Protein AF-A0A6J7T5U7-F1 (afdb_monomer_lite)

pLDDT: mean 85.76, std 12.36, range [46.19, 97.88]

Foldseek 3Di:
DPPPPPVVVVVVVCVLCVVVVVVVVVVVVVVCCLVPPDPDPSVVVSVVVCVVPPPDCVVVCSPVVDDSVPDDD

Structure (mmCIF, N/CA/C/O backbone):
data_AF-A0A6J7T5U7-F1
#
_entry.id   AF-A0A6J7T5U7-F1
#
loop_
_atom_site.group_PDB
_atom_site.id
_atom_site.type_symbol
_atom_site.label_atom_id
_atom_site.label_alt_id
_atom_site.label_comp_id
_atom_site.label_asym_id
_atom_site.label_entity_id
_atom_site.label_seq_id
_atom_site.pdbx_PDB_ins_code
_atom_site.Cartn_x
_atom_site.Cartn_y
_atom_site.Cartn_z
_atom_site.occupancy
_atom_site.B_iso_or_equiv
_atom_site.auth_seq_id
_atom_site.auth_comp_id
_atom_site.auth_asym_id
_atom_site.auth_atom_id
_atom_site.pdbx_PDB_model_num
ATOM 1 N N . MET A 1 1 ? -27.616 -1.930 25.204 1.00 46.19 1 MET A N 1
ATOM 2 C CA . MET A 1 1 ? -26.267 -2.470 24.932 1.00 46.19 1 MET A CA 1
ATOM 3 C C . MET A 1 1 ? -25.275 -1.378 25.272 1.00 46.19 1 MET A C 1
ATOM 5 O O . MET A 1 1 ? -25.439 -0.279 24.763 1.00 46.19 1 MET A O 1
ATOM 9 N N . ASN A 1 2 ? -24.345 -1.634 26.193 1.00 53.72 2 ASN A N 1
ATOM 10 C CA . ASN A 1 2 ? -23.334 -0.656 26.586 1.00 53.72 2 ASN A CA 1
ATOM 11 C C . ASN A 1 2 ? -22.435 -0.408 25.367 1.00 53.72 2 ASN A C 1
ATOM 13 O O . ASN A 1 2 ? -21.644 -1.277 25.005 1.00 53.72 2 ASN A O 1
ATOM 17 N N . THR A 1 3 ? -22.632 0.719 24.683 1.00 58.94 3 THR A N 1
ATOM 18 C CA . THR A 1 3 ? -21.773 1.206 23.601 1.00 58.94 3 THR A CA 1
ATOM 19 C C . THR A 1 3 ? -20.443 1.597 24.231 1.00 58.94 3 THR A C 1
ATOM 21 O O . THR A 1 3 ? -20.206 2.763 24.533 1.00 58.94 3 THR A O 1
ATOM 24 N N . SER A 1 4 ? -19.636 0.590 24.550 1.00 65.50 4 SER A N 1
ATOM 25 C CA . SER A 1 4 ? -18.283 0.711 25.076 1.00 65.50 4 SER A CA 1
ATOM 26 C C . SER A 1 4 ? -17.563 1.884 24.413 1.00 65.50 4 SER A C 1
ATOM 28 O O . SER A 1 4 ? -17.475 1.905 23.188 1.00 65.50 4 SER A O 1
ATOM 30 N N . ASP A 1 5 ? -17.122 2.836 25.240 1.00 86.75 5 ASP A N 1
ATOM 31 C CA . ASP A 1 5 ? -16.406 4.079 24.921 1.00 86.75 5 ASP A CA 1
ATOM 32 C C . ASP A 1 5 ? -15.953 4.207 23.452 1.00 86.75 5 ASP A C 1
ATOM 34 O O . ASP A 1 5 ? -14.862 3.772 23.066 1.00 86.75 5 ASP A O 1
ATOM 38 N N . ALA A 1 6 ? -16.834 4.776 22.621 1.00 89.75 6 ALA A N 1
ATOM 39 C CA . ALA A 1 6 ? -16.612 4.915 21.185 1.00 89.75 6 ALA A CA 1
ATOM 40 C C . ALA A 1 6 ? -15.335 5.715 20.848 1.00 89.75 6 ALA A C 1
ATOM 42 O O . ALA A 1 6 ? -14.571 5.249 19.999 1.00 89.75 6 ALA A O 1
ATOM 43 N N . PRO A 1 7 ? -15.031 6.848 21.518 1.00 93.38 7 PRO A N 1
ATOM 44 C CA . PRO A 1 7 ? -13.738 7.517 21.377 1.00 93.38 7 PRO A CA 1
ATOM 45 C C . PRO A 1 7 ? -12.530 6.592 21.578 1.00 93.38 7 PRO A C 1
ATOM 47 O O . PRO A 1 7 ? -11.627 6.568 20.739 1.00 93.38 7 PRO A O 1
ATOM 50 N N . SER A 1 8 ? -12.518 5.788 22.643 1.00 88.62 8 SER A N 1
ATOM 51 C CA . SER A 1 8 ? -11.411 4.853 22.896 1.00 88.62 8 SER A CA 1
ATOM 52 C C . SER A 1 8 ? -11.337 3.729 21.863 1.00 88.62 8 SER A C 1
ATOM 54 O O . SER A 1 8 ? -10.245 3.302 21.487 1.00 88.62 8 SER A O 1
ATOM 56 N N . ALA A 1 9 ? -12.480 3.252 21.361 1.00 88.88 9 ALA A N 1
ATOM 57 C CA . ALA A 1 9 ? -12.511 2.264 20.286 1.00 88.88 9 ALA A CA 1
ATOM 58 C C . ALA A 1 9 ? -11.918 2.814 18.977 1.00 88.88 9 ALA A C 1
ATOM 60 O O . ALA A 1 9 ? -11.116 2.131 18.341 1.00 88.88 9 ALA A O 1
ATOM 61 N N . LEU A 1 10 ? -12.254 4.055 18.614 1.00 92.19 10 LEU A N 1
ATOM 62 C CA . LEU A 1 10 ? -11.708 4.717 17.427 1.00 92.19 10 LEU A CA 1
ATOM 63 C C . LEU A 1 10 ? -10.201 4.954 17.542 1.00 92.19 10 LEU A C 1
ATOM 65 O O . LEU A 1 10 ? -9.487 4.744 16.567 1.00 92.19 10 LEU A O 1
ATOM 69 N N . ARG A 1 11 ? -9.704 5.324 18.729 1.00 91.69 11 ARG A N 1
ATOM 70 C CA . ARG A 1 11 ? -8.263 5.517 18.943 1.00 91.69 11 ARG A CA 1
ATOM 71 C C . ARG A 1 11 ? -7.476 4.221 18.753 1.00 91.69 11 ARG A C 1
ATOM 73 O O . ARG A 1 11 ? -6.530 4.209 17.979 1.00 91.69 11 ARG A O 1
ATOM 80 N N . ARG A 1 12 ? -7.927 3.113 19.355 1.00 89.25 12 ARG A N 1
ATOM 81 C CA . ARG A 1 12 ? -7.304 1.790 19.143 1.00 89.25 12 ARG A CA 1
ATOM 82 C C . ARG A 1 12 ? -7.318 1.369 17.675 1.00 89.25 12 ARG A C 1
ATOM 84 O O . ARG A 1 12 ? -6.351 0.795 17.188 1.00 89.25 12 ARG A O 1
ATOM 91 N N . TYR A 1 13 ? -8.410 1.660 16.968 1.00 90.25 13 TYR A N 1
ATOM 92 C CA . TYR A 1 13 ? -8.491 1.406 15.533 1.00 90.25 13 TYR A CA 1
ATOM 93 C C . TYR A 1 13 ? -7.463 2.233 14.749 1.00 90.25 13 TYR A C 1
ATOM 95 O O . TYR A 1 13 ? -6.772 1.678 13.894 1.00 90.25 13 TYR A O 1
ATOM 103 N N . GLU A 1 14 ? -7.342 3.534 15.033 1.00 93.81 14 GLU A N 1
ATOM 104 C CA . GLU A 1 14 ? -6.353 4.388 14.370 1.00 93.81 14 GLU A CA 1
ATOM 105 C C . GLU A 1 14 ? -4.929 3.895 14.651 1.00 93.81 14 GLU A C 1
ATOM 107 O O . GLU A 1 14 ? -4.178 3.667 13.703 1.00 93.81 14 GLU A O 1
ATOM 112 N N . ASP A 1 15 ? -4.584 3.652 15.917 1.00 90.75 15 ASP A N 1
ATOM 113 C CA . ASP A 1 15 ? -3.247 3.215 16.331 1.00 90.75 15 ASP A CA 1
ATOM 114 C C . ASP A 1 15 ? -2.847 1.898 15.645 1.00 90.75 15 ASP A C 1
ATOM 116 O O . ASP A 1 15 ? -1.757 1.795 15.076 1.00 90.75 15 ASP A O 1
ATOM 120 N N . ALA A 1 16 ? -3.764 0.927 15.582 1.00 89.38 16 ALA A N 1
ATOM 121 C CA . ALA A 1 16 ? -3.522 -0.358 14.928 1.00 89.38 16 ALA A CA 1
ATOM 122 C C . ALA A 1 16 ? -3.365 -0.256 13.398 1.00 89.38 16 ALA A C 1
ATOM 124 O O . ALA A 1 16 ? -2.695 -1.084 12.778 1.00 89.38 16 ALA A O 1
ATOM 125 N N . ARG A 1 17 ? -4.008 0.724 12.746 1.00 92.44 17 ARG A N 1
ATOM 126 C CA . ARG A 1 17 ? -4.114 0.771 11.273 1.00 92.44 17 ARG A CA 1
ATOM 127 C C . ARG A 1 17 ? -3.234 1.818 10.612 1.00 92.44 17 ARG A C 1
ATOM 129 O O . ARG A 1 17 ? -2.893 1.650 9.438 1.00 92.44 17 ARG A O 1
ATOM 136 N N . LYS A 1 18 ? -2.855 2.880 11.319 1.00 94.56 18 LYS A N 1
ATOM 137 C CA . LYS A 1 18 ? -2.169 4.044 10.743 1.00 94.56 18 LYS A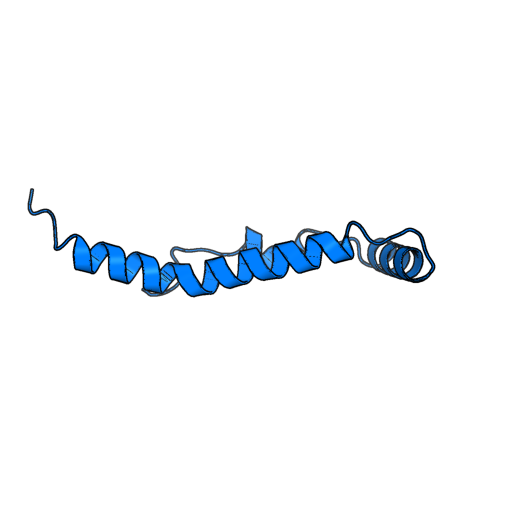 CA 1
ATOM 138 C C . LYS A 1 18 ? -0.836 3.683 10.102 1.00 94.56 18 LYS A C 1
ATOM 140 O O . LYS A 1 18 ? -0.628 3.994 8.931 1.00 94.56 18 LYS A O 1
ATOM 145 N N . GLY A 1 19 ? 0.033 2.978 10.829 1.00 93.56 19 GLY A N 1
ATOM 146 C CA . GLY A 1 19 ? 1.350 2.580 10.319 1.00 93.56 19 GLY A CA 1
ATOM 147 C C . GLY A 1 19 ? 1.244 1.674 9.092 1.00 93.56 19 GLY A C 1
ATOM 148 O O . GLY A 1 19 ? 1.845 1.945 8.052 1.00 93.56 19 GLY A O 1
ATOM 149 N N . ARG A 1 20 ? 0.391 0.648 9.177 1.00 94.62 20 ARG A N 1
ATOM 150 C CA . ARG A 1 20 ? 0.156 -0.292 8.077 1.00 94.62 20 ARG A CA 1
ATOM 151 C C . ARG A 1 20 ? -0.397 0.400 6.831 1.00 94.62 20 ARG A C 1
ATOM 153 O O . ARG A 1 20 ? 0.079 0.154 5.727 1.00 94.62 20 ARG A O 1
ATOM 160 N N . THR A 1 21 ? -1.372 1.288 7.006 1.00 95.31 21 THR A N 1
ATOM 161 C CA . THR A 1 21 ? -1.986 2.032 5.897 1.00 95.31 21 THR A CA 1
ATOM 162 C C . THR A 1 21 ? -0.980 2.977 5.246 1.00 95.31 21 THR A C 1
ATOM 164 O O . THR A 1 21 ? -0.907 3.034 4.022 1.00 95.31 21 THR A O 1
ATOM 167 N N . ALA A 1 22 ? -0.155 3.670 6.037 1.00 96.19 22 ALA A N 1
ATOM 168 C CA . ALA A 1 22 ? 0.900 4.535 5.514 1.00 96.19 22 ALA A CA 1
ATOM 169 C C . ALA A 1 22 ? 1.928 3.756 4.674 1.00 96.19 22 ALA A C 1
ATOM 171 O O . ALA A 1 22 ? 2.338 4.232 3.613 1.00 96.19 22 ALA A O 1
ATOM 172 N N . GLN A 1 23 ? 2.290 2.541 5.103 1.00 94.25 23 GLN A N 1
ATOM 173 C CA . GLN A 1 23 ? 3.161 1.651 4.336 1.00 94.25 23 GLN A CA 1
ATOM 174 C C . GLN A 1 23 ? 2.520 1.270 2.994 1.00 94.25 23 GLN A C 1
ATOM 176 O O . GLN A 1 23 ? 3.151 1.433 1.954 1.00 94.25 23 GLN A O 1
ATOM 181 N N . VAL A 1 24 ? 1.251 0.839 3.004 1.00 94.88 24 VAL A N 1
ATOM 182 C CA . VAL A 1 24 ? 0.503 0.499 1.778 1.00 94.88 24 VAL A CA 1
ATOM 183 C C . VAL A 1 24 ? 0.475 1.666 0.794 1.00 94.88 24 VAL A C 1
ATOM 185 O O . VAL A 1 24 ? 0.810 1.488 -0.375 1.00 94.88 24 VAL A O 1
ATOM 188 N N . GLN A 1 25 ? 0.134 2.865 1.266 1.00 96.19 25 GLN A N 1
ATOM 189 C CA . GLN A 1 25 ? 0.040 4.051 0.413 1.00 96.19 25 GLN A CA 1
ATOM 190 C C . GLN A 1 25 ? 1.403 4.464 -0.157 1.00 96.19 25 GLN A C 1
ATOM 192 O O . GLN A 1 25 ? 1.514 4.742 -1.349 1.00 96.19 25 GLN A O 1
ATOM 197 N N . THR A 1 26 ? 2.457 4.450 0.663 1.00 94.75 26 THR A N 1
ATOM 198 C CA . THR A 1 26 ? 3.813 4.803 0.212 1.00 94.75 26 THR A CA 1
ATOM 199 C C . THR A 1 26 ? 4.320 3.824 -0.845 1.00 94.75 26 THR A C 1
ATOM 201 O O . THR A 1 26 ? 4.784 4.242 -1.904 1.00 94.75 26 THR A O 1
ATOM 204 N N . SER A 1 27 ? 4.182 2.518 -0.609 1.00 91.38 27 SER A N 1
ATOM 205 C CA . SER A 1 27 ? 4.619 1.507 -1.574 1.00 91.38 27 SER A CA 1
ATOM 206 C C . SER A 1 27 ? 3.792 1.528 -2.859 1.00 91.38 27 SER A C 1
ATOM 208 O O . SER A 1 27 ? 4.334 1.246 -3.922 1.00 91.38 27 SER A O 1
ATOM 210 N N . ALA A 1 28 ? 2.511 1.907 -2.807 1.00 90.88 28 ALA A N 1
ATOM 211 C CA . ALA A 1 28 ? 1.699 2.067 -4.012 1.00 90.88 28 ALA A CA 1
ATOM 212 C C . ALA A 1 28 ? 2.249 3.166 -4.940 1.00 90.88 28 ALA A C 1
ATOM 214 O O . ALA A 1 28 ? 2.246 2.990 -6.157 1.00 90.88 28 ALA A O 1
ATOM 215 N N . LEU A 1 29 ? 2.778 4.262 -4.383 1.00 94.25 29 LEU A N 1
ATOM 216 C CA . LEU A 1 29 ? 3.444 5.306 -5.170 1.00 94.25 29 LEU A CA 1
ATOM 217 C C . LEU A 1 29 ? 4.739 4.789 -5.809 1.00 94.25 29 LEU A C 1
ATOM 219 O O . LEU A 1 29 ? 4.966 5.021 -6.992 1.00 94.25 29 LEU A O 1
ATOM 223 N N . MET A 1 30 ? 5.538 4.024 -5.064 1.00 90.50 30 MET A N 1
ATOM 224 C CA . MET A 1 30 ? 6.754 3.404 -5.605 1.00 90.50 30 MET A CA 1
ATOM 225 C C . MET A 1 30 ? 6.429 2.400 -6.717 1.00 90.50 30 MET A C 1
ATOM 227 O O . MET A 1 30 ? 7.080 2.396 -7.757 1.00 90.50 30 MET A O 1
ATOM 231 N N . ASN A 1 31 ? 5.385 1.590 -6.532 1.00 89.62 31 ASN A N 1
ATOM 232 C CA . ASN A 1 31 ? 4.910 0.647 -7.541 1.00 89.62 31 ASN A CA 1
ATOM 233 C C . ASN A 1 31 ? 4.388 1.368 -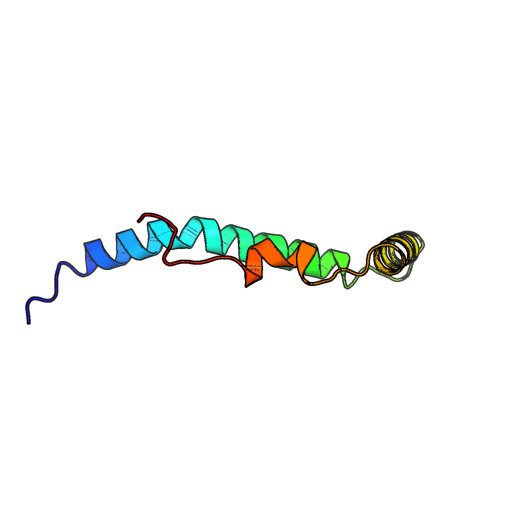8.786 1.00 89.62 31 ASN A C 1
ATOM 235 O O . ASN A 1 31 ? 4.652 0.919 -9.896 1.00 89.62 31 ASN A O 1
ATOM 239 N N . ARG A 1 32 ? 3.679 2.495 -8.632 1.00 92.56 32 ARG A N 1
ATOM 240 C CA . ARG A 1 32 ? 3.263 3.329 -9.768 1.00 92.56 32 ARG A CA 1
ATOM 241 C C . ARG A 1 32 ? 4.478 3.725 -10.601 1.00 92.56 32 ARG A C 1
ATOM 243 O O . ARG A 1 32 ? 4.447 3.513 -11.810 1.00 92.56 32 ARG A O 1
ATOM 250 N N . ASP A 1 33 ? 5.512 4.257 -9.957 1.00 92.25 33 ASP A N 1
ATOM 251 C CA . ASP A 1 33 ? 6.716 4.743 -10.633 1.00 92.25 33 ASP A CA 1
ATOM 252 C C . ASP A 1 33 ? 7.497 3.587 -11.277 1.00 92.25 33 ASP A C 1
ATOM 254 O O . ASP A 1 33 ? 7.923 3.695 -12.423 1.00 92.25 33 ASP A O 1
ATOM 258 N N . LEU A 1 34 ? 7.604 2.447 -10.584 1.00 89.88 34 LEU A N 1
ATOM 259 C CA . LEU A 1 34 ? 8.255 1.237 -11.087 1.00 89.88 34 LEU A CA 1
ATOM 260 C C . LEU A 1 34 ? 7.514 0.624 -12.275 1.00 89.88 34 LEU A C 1
ATOM 262 O O . LEU A 1 34 ? 8.159 0.128 -13.191 1.00 89.88 34 LEU A O 1
ATOM 266 N N . PHE A 1 35 ? 6.178 0.602 -12.262 1.00 89.69 35 PHE A N 1
ATOM 267 C CA . PHE A 1 35 ? 5.376 -0.053 -13.298 1.00 89.69 35 PHE A CA 1
ATOM 268 C C . PHE A 1 35 ? 5.159 0.819 -14.534 1.00 89.69 35 PHE A C 1
ATOM 270 O O . PHE A 1 35 ? 5.128 0.274 -15.636 1.00 89.69 35 PHE A O 1
ATOM 277 N N . HIS A 1 36 ? 5.099 2.143 -14.369 1.00 93.94 36 HIS A N 1
ATOM 278 C CA . HIS A 1 36 ? 4.842 3.116 -15.439 1.00 93.94 36 HIS A CA 1
ATOM 279 C C . HIS A 1 36 ? 6.081 3.953 -15.773 1.00 93.94 36 HIS A C 1
ATOM 281 O O . HIS A 1 36 ? 5.971 5.150 -16.049 1.00 93.94 36 HIS A O 1
ATOM 287 N N . MET A 1 37 ? 7.266 3.342 -15.713 1.00 95.69 37 MET A N 1
ATOM 288 C CA . MET A 1 37 ? 8.494 3.996 -16.160 1.00 95.69 37 MET A CA 1
ATOM 289 C C . MET A 1 37 ? 8.330 4.477 -17.602 1.00 95.69 37 MET A C 1
ATOM 291 O O . MET A 1 37 ? 7.727 3.792 -18.427 1.00 95.69 37 MET A O 1
ATOM 295 N N . VAL A 1 38 ? 8.884 5.652 -17.897 1.00 96.81 38 VAL A N 1
ATOM 296 C CA . VAL A 1 38 ? 8.999 6.129 -19.277 1.00 96.81 38 VAL A CA 1
ATOM 297 C C . VAL A 1 38 ? 9.856 5.139 -20.061 1.00 96.81 38 VAL A C 1
ATOM 299 O O . VAL A 1 38 ? 10.856 4.639 -19.542 1.00 96.81 38 VAL A O 1
ATOM 302 N N . ASP A 1 39 ? 9.472 4.875 -21.306 1.00 96.06 39 ASP A N 1
ATOM 303 C CA . ASP A 1 39 ? 10.226 4.001 -22.201 1.00 96.06 39 ASP A CA 1
ATOM 304 C C . ASP A 1 39 ? 11.693 4.458 -22.296 1.00 96.06 39 ASP A C 1
ATOM 306 O O . ASP A 1 39 ? 11.988 5.620 -22.587 1.00 96.06 39 ASP A O 1
ATOM 310 N N . GLY A 1 40 ? 12.629 3.541 -22.038 1.00 97.44 40 GLY A N 1
ATOM 311 C CA . GLY A 1 40 ? 14.041 3.881 -21.864 1.00 97.44 40 GLY A CA 1
ATOM 312 C C . GLY A 1 40 ? 14.905 2.680 -21.497 1.00 97.44 40 GLY A C 1
ATOM 313 O O . GLY A 1 40 ? 14.437 1.541 -21.489 1.00 97.44 40 GLY A O 1
ATOM 314 N N . GLN A 1 41 ? 16.188 2.915 -21.215 1.00 97.88 41 GLN A N 1
ATOM 315 C CA . GLN A 1 41 ? 17.090 1.830 -20.820 1.00 97.88 41 GLN A CA 1
ATOM 316 C C . GLN A 1 41 ? 16.713 1.283 -19.440 1.00 97.88 41 GLN A C 1
ATOM 318 O O . GLN A 1 41 ? 16.665 0.075 -19.246 1.00 97.88 41 GLN A O 1
ATOM 323 N N . GLU A 1 42 ? 16.335 2.164 -18.522 1.00 95.94 42 GLU A N 1
ATOM 324 C CA . GLU A 1 42 ? 15.930 1.819 -17.165 1.00 95.94 42 GLU A CA 1
ATOM 325 C C . GLU A 1 42 ? 14.655 0.956 -17.156 1.00 95.94 42 GLU A C 1
ATOM 327 O O . GLU A 1 42 ? 14.527 0.029 -16.357 1.00 95.94 42 GLU A O 1
ATOM 332 N N . GLN A 1 43 ? 13.730 1.213 -18.088 1.00 97.19 43 GLN A N 1
ATOM 333 C CA . GLN A 1 43 ? 12.536 0.391 -18.301 1.00 97.19 43 GLN A CA 1
ATOM 334 C C . GLN A 1 43 ? 12.911 -1.023 -18.781 1.00 97.19 43 GLN A C 1
ATOM 336 O O . GLN A 1 43 ? 12.381 -2.005 -18.259 1.00 97.19 43 GLN A O 1
ATOM 341 N N . LYS A 1 44 ? 13.877 -1.145 -19.700 1.00 96.94 44 LYS A N 1
ATOM 342 C CA . LYS A 1 44 ? 14.373 -2.446 -20.185 1.00 96.94 44 LYS A CA 1
ATOM 343 C C . LYS A 1 44 ? 15.105 -3.225 -19.100 1.00 96.94 44 LYS A C 1
ATOM 345 O O . LYS A 1 44 ? 14.964 -4.444 -19.025 1.00 96.94 44 LYS A O 1
ATOM 350 N N . ASP A 1 45 ? 15.866 -2.536 -18.256 1.00 95.25 45 ASP A N 1
ATOM 351 C CA . ASP A 1 45 ? 16.575 -3.157 -17.140 1.00 95.25 45 ASP A CA 1
ATOM 352 C C . ASP A 1 45 ? 15.575 -3.727 -16.120 1.00 95.25 45 ASP A C 1
ATOM 354 O O . ASP A 1 45 ? 15.699 -4.880 -15.700 1.00 95.25 45 ASP A O 1
ATOM 358 N N . ARG A 1 46 ? 14.519 -2.968 -15.790 1.00 92.69 46 ARG A N 1
ATOM 359 C CA . ARG A 1 46 ? 13.391 -3.438 -14.969 1.00 92.69 46 ARG A CA 1
ATOM 360 C C . ARG A 1 46 ? 12.708 -4.654 -15.595 1.00 92.69 46 ARG A C 1
ATOM 362 O O . ARG A 1 46 ? 12.472 -5.639 -14.896 1.00 92.69 46 ARG A O 1
ATOM 369 N N . ASP A 1 47 ? 12.414 -4.611 -16.893 1.00 93.25 47 ASP A N 1
ATOM 370 C CA . ASP A 1 47 ? 11.791 -5.727 -17.619 1.00 93.25 47 ASP A CA 1
ATOM 371 C C . ASP A 1 47 ? 12.663 -6.988 -17.593 1.00 93.25 47 ASP A C 1
ATOM 373 O O . ASP A 1 47 ? 12.155 -8.088 -17.374 1.00 93.25 47 ASP A O 1
ATOM 377 N N . MET A 1 48 ? 13.982 -6.841 -17.753 1.00 92.88 48 MET A N 1
ATOM 378 C CA . MET A 1 48 ? 14.929 -7.950 -17.639 1.00 92.88 48 MET A CA 1
ATOM 379 C C . MET A 1 48 ? 14.884 -8.561 -16.236 1.00 92.88 48 MET A C 1
ATOM 381 O O . MET A 1 48 ? 14.753 -9.779 -16.108 1.00 92.88 48 MET A O 1
ATOM 385 N N . ILE A 1 49 ? 14.919 -7.733 -15.186 1.00 88.75 49 ILE A N 1
ATOM 386 C CA . ILE A 1 49 ? 14.803 -8.199 -13.796 1.00 88.75 49 ILE A CA 1
ATOM 387 C C . ILE A 1 49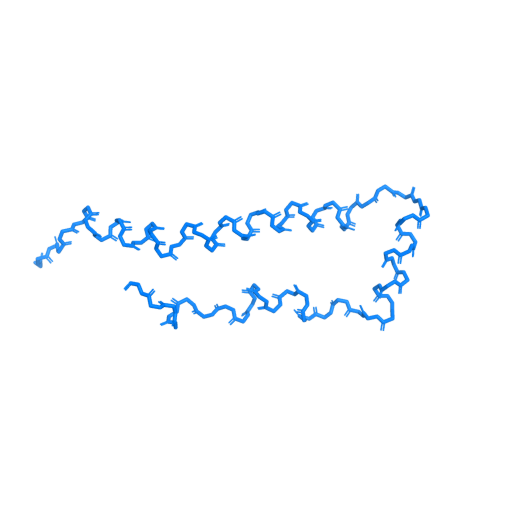 ? 13.493 -8.975 -13.600 1.00 88.75 49 ILE A C 1
ATOM 389 O O . ILE A 1 49 ? 13.514 -10.073 -13.045 1.00 88.75 49 ILE A O 1
ATOM 393 N N . PHE A 1 50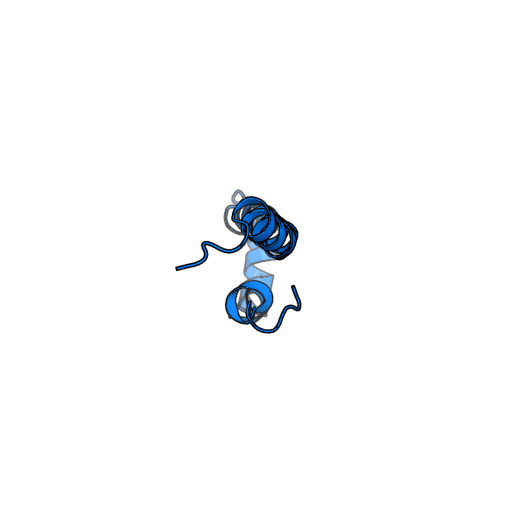 ? 12.375 -8.453 -14.110 1.00 87.38 50 PHE A N 1
ATOM 394 C CA . PHE A 1 50 ? 11.073 -9.121 -14.034 1.00 87.38 50 PHE A CA 1
ATOM 395 C C . PHE A 1 50 ? 11.014 -10.403 -14.867 1.00 87.38 50 PHE A C 1
ATOM 397 O O . PHE A 1 50 ? 10.255 -11.302 -14.537 1.00 87.38 50 PHE A O 1
ATOM 404 N N . SER A 1 51 ? 11.799 -10.538 -15.931 1.00 87.50 51 SER A N 1
ATOM 405 C CA . SER A 1 51 ? 11.834 -11.782 -16.709 1.00 87.50 51 SER A CA 1
ATOM 406 C C . SER A 1 51 ? 12.584 -12.912 -15.992 1.00 87.50 51 SER A C 1
ATOM 408 O O . SER A 1 51 ? 12.205 -14.076 -16.111 1.00 87.50 51 SER A O 1
ATOM 410 N N . ILE A 1 52 ? 13.629 -12.569 -15.230 1.00 84.81 52 ILE A N 1
ATOM 411 C CA . ILE A 1 52 ? 14.486 -13.522 -14.504 1.00 84.81 52 ILE A CA 1
ATOM 412 C C . ILE A 1 52 ? 13.832 -13.938 -13.186 1.00 84.81 52 ILE A C 1
ATOM 414 O O . ILE A 1 52 ? 13.845 -15.110 -12.812 1.00 84.81 52 ILE A O 1
ATOM 418 N N . SER A 1 53 ? 13.236 -12.964 -12.507 1.00 74.38 53 SER A N 1
ATOM 419 C CA . SER A 1 53 ? 12.448 -13.145 -11.300 1.00 74.38 53 SER A CA 1
ATOM 420 C C . SER A 1 53 ? 11.098 -12.496 -11.556 1.00 74.38 53 SER A C 1
ATOM 422 O O . SER A 1 53 ? 10.923 -11.326 -11.195 1.00 74.38 53 SER A O 1
ATOM 424 N N . PRO A 1 54 ? 10.152 -13.221 -12.191 1.00 67.31 54 PRO A N 1
ATOM 425 C CA . PRO A 1 54 ? 8.782 -12.756 -12.319 1.00 67.31 54 PRO A CA 1
ATOM 426 C C . PRO A 1 54 ? 8.349 -12.232 -10.963 1.00 67.31 54 PRO A C 1
ATOM 428 O O . PRO A 1 54 ? 8.504 -12.972 -9.984 1.00 67.31 54 PRO A O 1
ATOM 431 N N . PRO A 1 55 ? 7.873 -10.979 -10.858 1.00 62.16 55 PRO A N 1
ATOM 432 C CA . PRO A 1 55 ? 7.210 -10.543 -9.649 1.00 62.16 55 PRO A CA 1
ATOM 433 C C . PRO A 1 55 ? 5.975 -11.434 -9.496 1.00 62.16 55 PRO A C 1
ATOM 435 O O . PRO A 1 55 ? 4.905 -11.166 -10.034 1.00 62.16 55 PRO A O 1
ATOM 438 N N . GLY A 1 56 ? 6.165 -12.571 -8.833 1.00 61.91 56 GLY A N 1
ATOM 439 C CA . GLY A 1 56 ? 5.096 -13.385 -8.304 1.00 61.91 56 GLY A CA 1
ATOM 440 C C . GLY A 1 56 ? 4.500 -12.673 -7.100 1.00 61.91 56 GLY A C 1
ATOM 441 O O . GLY A 1 56 ? 4.818 -11.516 -6.808 1.00 61.91 56 GLY A O 1
ATOM 442 N N . MET A 1 57 ? 3.672 -13.392 -6.349 1.00 59.78 57 MET A N 1
ATOM 443 C CA . MET A 1 57 ? 3.146 -12.865 -5.092 1.00 59.78 57 MET A CA 1
ATOM 444 C C . MET A 1 57 ? 4.270 -12.412 -4.145 1.00 59.78 57 MET A C 1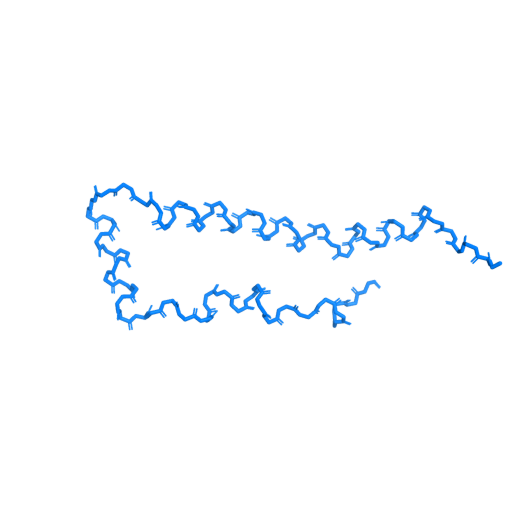
ATOM 446 O O . MET A 1 57 ? 4.060 -11.426 -3.463 1.00 59.78 57 MET A O 1
ATOM 450 N N . SER A 1 58 ? 5.501 -12.944 -4.239 1.00 70.94 58 SER A N 1
ATOM 451 C CA . SER A 1 58 ? 6.622 -12.641 -3.327 1.00 70.94 58 SER A CA 1
ATOM 452 C C . SER A 1 58 ? 6.932 -11.166 -3.055 1.00 70.94 58 SER A C 1
ATOM 454 O O . SER A 1 58 ? 7.186 -10.792 -1.912 1.00 70.94 58 SER A O 1
ATOM 456 N N . ILE A 1 59 ? 6.882 -10.285 -4.060 1.00 72.50 59 ILE A N 1
ATOM 457 C CA . ILE A 1 59 ? 7.101 -8.840 -3.843 1.00 72.50 59 ILE A CA 1
ATOM 458 C C . ILE A 1 59 ? 5.871 -8.137 -3.241 1.00 72.50 59 ILE A C 1
ATOM 460 O O . ILE A 1 59 ? 5.973 -7.048 -2.675 1.00 72.50 59 ILE A O 1
ATOM 464 N N . LEU A 1 60 ? 4.701 -8.760 -3.350 1.00 79.62 60 LEU A N 1
ATOM 465 C CA . LEU A 1 60 ? 3.423 -8.303 -2.810 1.00 79.62 60 LEU A CA 1
ATOM 466 C C . LEU A 1 60 ? 2.964 -9.124 -1.594 1.00 79.62 60 LEU A C 1
ATOM 468 O O . LEU A 1 60 ? 1.905 -8.822 -1.050 1.00 79.62 60 LEU A O 1
ATOM 472 N N . ASP A 1 61 ? 3.739 -10.107 -1.129 1.00 84.56 61 ASP A N 1
ATOM 473 C CA . ASP A 1 61 ? 3.375 -10.984 -0.010 1.00 84.56 61 ASP A CA 1
ATOM 474 C C . ASP A 1 61 ? 3.138 -10.154 1.248 1.00 84.56 61 ASP A C 1
ATOM 476 O O . ASP A 1 61 ? 2.149 -10.327 1.946 1.00 84.56 61 ASP A O 1
ATOM 480 N N . TRP A 1 62 ? 3.943 -9.114 1.469 1.00 84.38 62 TRP A N 1
ATOM 481 C CA . TRP A 1 62 ? 3.714 -8.173 2.565 1.00 84.38 62 TRP A CA 1
ATOM 482 C C . TRP A 1 62 ? 2.338 -7.476 2.504 1.00 84.38 62 TRP A C 1
ATOM 484 O O . TRP A 1 62 ? 1.890 -6.948 3.520 1.00 84.38 62 TRP A O 1
ATOM 494 N N . VAL A 1 63 ? 1.669 -7.418 1.342 1.00 89.06 63 VAL A N 1
ATOM 495 C CA . VAL A 1 63 ? 0.273 -6.969 1.180 1.00 89.06 63 VAL A CA 1
ATOM 496 C C . VAL A 1 63 ? -0.699 -8.112 1.440 1.00 89.06 63 VAL A C 1
ATOM 498 O O . VAL A 1 63 ? -1.614 -7.941 2.243 1.00 89.06 63 VAL A O 1
ATOM 501 N N . TYR A 1 64 ? -0.506 -9.243 0.763 1.00 86.88 64 TYR A N 1
ATOM 502 C CA . TYR A 1 64 ? -1.496 -10.319 0.692 1.00 86.88 64 TYR A CA 1
ATOM 503 C C . TYR A 1 64 ? -1.425 -11.334 1.835 1.00 86.88 64 TYR A C 1
ATOM 505 O O . TYR A 1 64 ? -2.447 -11.913 2.189 1.00 86.88 64 TYR A O 1
ATOM 513 N N . GLU A 1 65 ? -0.261 -11.513 2.447 1.00 89.50 65 GLU A N 1
ATOM 514 C CA . GLU A 1 65 ? -0.045 -12.379 3.611 1.00 89.50 65 GLU A CA 1
ATOM 515 C C . GLU A 1 65 ? -0.221 -11.633 4.943 1.00 89.50 65 GLU A C 1
ATOM 517 O O . GLU A 1 65 ? -0.101 -12.217 6.018 1.00 89.50 65 GLU A O 1
ATOM 522 N N . TYR A 1 66 ? -0.512 -10.329 4.905 1.00 90.19 66 TYR A N 1
ATOM 523 C CA . TYR A 1 66 ? -0.732 -9.549 6.118 1.00 90.19 66 TYR A CA 1
ATOM 524 C C . TYR A 1 66 ? -2.032 -9.964 6.824 1.00 90.19 66 TYR A C 1
ATOM 526 O O . TYR A 1 66 ? -3.130 -9.596 6.397 1.00 90.19 66 TYR A O 1
ATOM 534 N N . ASP A 1 67 ? -1.901 -10.650 7.960 1.00 89.19 67 ASP A N 1
ATOM 535 C CA . ASP A 1 67 ? -3.022 -10.976 8.840 1.00 89.19 67 ASP A CA 1
ATOM 536 C C . ASP A 1 67 ? -3.220 -9.903 9.921 1.00 89.19 67 ASP A C 1
ATOM 538 O O . ASP A 1 67 ? -2.521 -9.843 10.936 1.00 89.19 67 ASP A O 1
ATOM 542 N N . ALA A 1 68 ? -4.244 -9.075 9.724 1.00 83.44 68 ALA A N 1
ATOM 543 C CA . ALA A 1 68 ? -4.627 -8.022 10.655 1.00 83.44 68 ALA A CA 1
ATOM 544 C C . ALA A 1 68 ? -5.088 -8.520 12.038 1.00 83.44 68 ALA A C 1
ATOM 546 O O . ALA A 1 68 ? -5.177 -7.708 12.955 1.00 83.44 68 ALA A O 1
ATOM 547 N N . LEU A 1 69 ? -5.420 -9.804 12.187 1.00 81.56 69 LEU A N 1
ATOM 548 C CA . LEU A 1 69 ? -5.866 -10.400 13.449 1.00 81.56 69 LEU A CA 1
ATOM 549 C C . LEU A 1 69 ? -4.699 -10.910 14.303 1.00 81.56 69 LEU A C 1
ATOM 551 O O . LEU A 1 69 ? -4.881 -11.162 15.491 1.00 81.56 69 LEU A O 1
ATOM 555 N N . THR A 1 70 ? -3.505 -11.038 13.718 1.00 82.31 70 THR A N 1
ATOM 556 C CA . THR A 1 70 ? -2.287 -11.467 14.431 1.00 82.31 70 THR A CA 1
ATOM 557 C C . THR A 1 70 ? -1.469 -10.302 14.978 1.00 82.31 70 THR A C 1
ATOM 559 O O . THR A 1 70 ? -0.610 -10.493 15.838 1.00 82.31 70 THR A O 1
ATOM 562 N N . VAL A 1 71 ? -1.739 -9.083 14.508 1.00 69.19 71 VAL A N 1
ATOM 563 C CA . VAL A 1 71 ? -1.091 -7.874 15.014 1.00 69.19 71 VAL A CA 1
ATOM 564 C C . VAL A 1 71 ? -1.758 -7.490 16.330 1.00 69.19 71 VAL A C 1
ATOM 566 O O . VAL A 1 71 ? -2.936 -7.139 16.351 1.00 69.19 71 VAL A O 1
ATOM 569 N N . ALA A 1 72 ? -1.008 -7.580 17.430 1.00 57.81 72 ALA A N 1
ATOM 570 C CA . ALA A 1 72 ? -1.481 -7.136 18.737 1.00 57.81 72 ALA A CA 1
ATOM 571 C C . ALA A 1 72 ? -1.884 -5.650 18.677 1.00 57.81 72 ALA A C 1
ATOM 573 O O . ALA A 1 72 ? -1.129 -4.825 18.157 1.00 57.81 72 ALA A O 1
ATOM 574 N N . VAL A 1 73 ? -3.079 -5.343 19.190 1.00 56.25 73 VAL A N 1
ATOM 575 C CA . VAL A 1 73 ? -3.616 -3.981 19.364 1.00 56.25 73 VAL A CA 1
ATOM 576 C C . VAL A 1 73 ? -3.307 -3.487 20.766 1.00 56.25 73 VAL A C 1
ATOM 578 O O . VAL A 1 73 ? -3.528 -4.277 21.713 1.00 56.25 73 VAL A O 1
#

Sequence (73 aa):
MNTSDAPSALRRYEDARKGRTAQVQTSALMNRDLFHMVDGQEQKDRDMIFSISPPGMSILDWVYEYDALTVAV

Radius of gyration: 18.69 Å; chains: 1; bou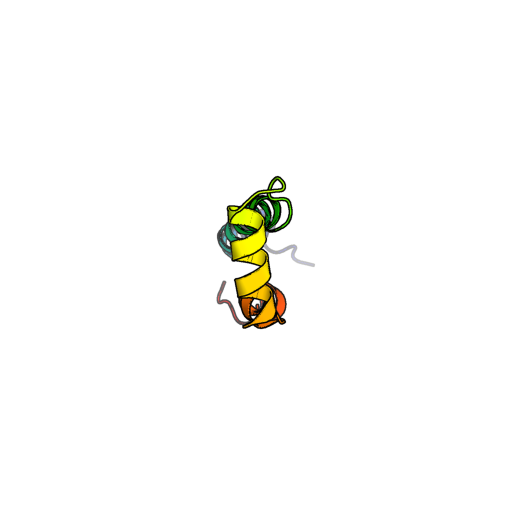nding box: 43×21×49 Å

Secondary structure (DSSP, 8-state):
-----HHHHHHHHHHHHHHHHHHHHHHHHHHHHHHSPPSSHHHHHHHHHHHHS---GGGTHHHHS--TTTS--

Organism: NCBI:txid449393